Protein AF-A0A1G0A868-F1 (afdb_monomer)

Secondary structure (DSSP, 8-state):
-PPPHHHHHHHHHHTTTSTT-EEEEEBTEEEEEETTEEEEEEETTEEEEE--TTTGGG-S-----SSTT--SEEEPPHHHHS--S---S--S---

Mean predicted aligned error: 8.88 Å

Solvent-accessible surface area (backbone atoms only — not comparable to full-atom values): 5807 Å² total; per-residue (Å²): 124,68,52,51,69,66,53,55,53,50,51,49,61,54,40,62,88,45,70,65,58,46,79,43,80,55,100,72,34,34,37,29,29,35,76,89,37,84,49,30,36,37,52,73,70,38,52,28,33,61,50,49,88,89,50,42,82,77,36,82,46,71,57,44,51,87,45,98,85,49,65,51,17,23,46,59,51,66,72,72,58,56,69,72,96,74,76,89,85,79,72,91,83,70,136

Nearest PDB structures (foldseek):
  2od0-assembly1_B  TM=6.576E-01  e=8.596E-04  Vibrio parahaemolyticus RIMD 2210633
  5vaf-assembly1_A  TM=7.363E-01  e=1.834E+00  Streptococcus gordonii
  5vae-assembly1_A  TM=8.180E-01  e=2.837E+00  Streptococcus gordonii
  5dxo-assembly2_B  TM=5.537E-01  e=4.671E+00  Aspergillus fumigatus Af293
  4ipb-assembly2_B  TM=3.549E-01  e=2.666E+00  Bacteroides ovatus ATCC 8483

Foldseek 3Di:
DAADPVLVVLVCVLCVVQAQWDWDDDPRWIFIDGPNHGQWTAGPSWIKGADDPVCLVVAPFSPQDPDVPDGGIGTDDVCSSPDPPDDDDDDPDDD

Sequence (95 aa):
MGTSKETIEFLQDALELVPEVSFRPMMGEYCVYSAGQVFGLVCDDVLFLKTAPETLHLFRDQKTRAYPGSRNTCQANAEWLEAPRETGRGGPFHP

pLDDT: mean 77.14, std 14.43, range [34.41, 89.94]

Structure (mmCIF, N/CA/C/O backbone):
data_AF-A0A1G0A868-F1
#
_entry.id   AF-A0A1G0A868-F1
#
loop_
_atom_site.group_PDB
_atom_site.id
_atom_site.type_symbol
_atom_site.label_atom_id
_atom_site.label_alt_id
_atom_site.label_comp_id
_atom_site.label_asym_id
_atom_site.label_entity_id
_atom_site.label_seq_id
_atom_site.pdbx_PDB_ins_code
_atom_site.Cartn_x
_atom_site.Cartn_y
_atom_site.Cartn_z
_atom_site.occupancy
_atom_site.B_iso_or_equiv
_atom_site.auth_seq_id
_atom_site.auth_comp_id
_atom_site.auth_asym_id
_atom_site.auth_atom_id
_atom_site.pdbx_PDB_model_num
ATOM 1 N N . MET A 1 1 ? 13.611 4.883 7.029 1.00 52.75 1 MET A N 1
ATOM 2 C CA . MET A 1 1 ? 12.520 4.983 8.014 1.00 52.75 1 MET A CA 1
ATOM 3 C C . MET A 1 1 ? 11.545 3.860 7.705 1.00 52.75 1 MET A C 1
ATOM 5 O O . MET A 1 1 ? 11.468 3.468 6.553 1.00 52.75 1 MET A O 1
ATOM 9 N N . GLY A 1 2 ? 10.935 3.242 8.715 1.00 63.84 2 GLY A N 1
ATOM 10 C CA . GLY A 1 2 ? 9.959 2.170 8.494 1.00 63.84 2 GLY A CA 1
ATOM 11 C C . GLY A 1 2 ? 8.559 2.755 8.355 1.00 63.84 2 GLY A C 1
ATOM 12 O O . GLY A 1 2 ? 8.293 3.806 8.931 1.00 63.84 2 GLY A O 1
ATOM 13 N N . THR A 1 3 ? 7.682 2.057 7.638 1.00 76.31 3 THR A N 1
ATOM 14 C CA . THR A 1 3 ? 6.270 2.446 7.515 1.00 76.31 3 THR A CA 1
ATOM 15 C C . THR A 1 3 ? 5.622 2.528 8.899 1.00 76.31 3 THR A C 1
ATOM 17 O O . THR A 1 3 ? 5.722 1.586 9.699 1.00 76.31 3 THR A O 1
ATOM 20 N N . SER A 1 4 ? 4.955 3.642 9.181 1.00 83.31 4 SER A N 1
ATOM 21 C CA . SER A 1 4 ? 4.281 3.882 10.455 1.00 83.31 4 SER A CA 1
ATOM 22 C C . SER A 1 4 ? 2.996 3.063 10.567 1.00 83.31 4 SER A C 1
ATOM 24 O O . SER A 1 4 ? 2.324 2.780 9.578 1.00 83.31 4 SER A O 1
ATOM 26 N N . LYS A 1 5 ? 2.620 2.684 11.796 1.00 83.00 5 LYS A N 1
ATOM 27 C CA . LYS A 1 5 ? 1.355 1.966 12.035 1.00 83.00 5 LYS A CA 1
ATOM 28 C C . LYS A 1 5 ? 0.140 2.773 11.574 1.00 83.00 5 LYS A C 1
ATOM 30 O O . LYS A 1 5 ? -0.744 2.195 10.959 1.00 83.00 5 LYS A O 1
ATOM 35 N N . GLU A 1 6 ? 0.167 4.088 11.787 1.00 86.62 6 GLU A N 1
ATOM 36 C CA . GLU A 1 6 ? -0.886 5.014 11.356 1.00 86.62 6 GLU A CA 1
ATOM 37 C C . GLU A 1 6 ? -1.138 4.930 9.845 1.00 86.62 6 GLU A C 1
ATOM 39 O O . GLU A 1 6 ? -2.282 4.825 9.417 1.00 86.62 6 GLU A O 1
ATOM 44 N N . THR A 1 7 ? -0.078 4.848 9.035 1.00 87.88 7 THR A N 1
ATOM 45 C CA . THR A 1 7 ? -0.191 4.642 7.586 1.00 87.88 7 THR A CA 1
ATOM 46 C C . THR A 1 7 ? -0.879 3.324 7.253 1.00 87.88 7 THR A C 1
ATOM 48 O O . THR A 1 7 ? -1.704 3.266 6.351 1.00 87.88 7 THR A O 1
ATOM 51 N N . ILE A 1 8 ? -0.573 2.246 7.976 1.00 87.19 8 ILE A N 1
ATOM 52 C CA . ILE A 1 8 ? -1.211 0.943 7.747 1.00 87.19 8 ILE A CA 1
ATOM 53 C C . ILE A 1 8 ? -2.682 0.956 8.164 1.00 87.19 8 ILE A C 1
ATOM 55 O O . ILE A 1 8 ? -3.504 0.325 7.505 1.00 87.19 8 ILE A O 1
ATOM 59 N N . GLU A 1 9 ? -3.036 1.660 9.234 1.00 88.38 9 GLU A N 1
ATOM 60 C CA . GLU A 1 9 ? -4.432 1.862 9.641 1.00 88.38 9 GLU A CA 1
ATOM 61 C C . GLU A 1 9 ? -5.191 2.695 8.601 1.00 88.38 9 GLU A C 1
ATOM 63 O O . GLU A 1 9 ? -6.261 2.284 8.161 1.00 88.38 9 GLU A O 1
ATOM 68 N N . PHE A 1 10 ? -4.589 3.782 8.112 1.00 88.94 10 PHE A N 1
ATOM 69 C CA . PHE A 1 10 ? -5.136 4.598 7.027 1.00 88.94 10 PHE A CA 1
ATOM 70 C C . PHE A 1 10 ? -5.340 3.797 5.734 1.00 88.94 10 PHE A C 1
ATOM 72 O O . PHE A 1 10 ? -6.397 3.864 5.117 1.00 88.94 10 PHE A O 1
ATOM 79 N N . LEU A 1 11 ? -4.349 3.000 5.326 1.00 88.25 11 LEU A N 1
ATOM 80 C CA . LEU A 1 11 ? -4.454 2.170 4.126 1.00 88.25 11 LEU A CA 1
ATOM 81 C C . LEU A 1 11 ? -5.488 1.052 4.287 1.00 88.25 11 LEU A C 1
ATOM 83 O O . LEU A 1 11 ? -6.124 0.688 3.303 1.00 88.25 11 LEU A O 1
ATOM 87 N N . GLN A 1 12 ? -5.664 0.501 5.491 1.00 86.81 12 GLN A N 1
ATOM 88 C CA . GLN A 1 12 ? -6.724 -0.474 5.766 1.00 86.81 12 GLN A CA 1
ATOM 89 C C . GLN A 1 12 ? -8.113 0.137 5.598 1.00 86.81 12 GLN A C 1
ATOM 91 O O . GLN A 1 12 ? -8.963 -0.500 4.984 1.00 86.81 12 GLN A O 1
ATOM 96 N N . ASP A 1 13 ? -8.314 1.356 6.098 1.00 87.44 13 ASP A N 1
ATOM 97 C CA . ASP A 1 13 ? -9.563 2.106 5.939 1.00 87.44 13 ASP A CA 1
ATOM 98 C C . ASP A 1 13 ? -9.820 2.440 4.460 1.00 87.44 13 ASP A C 1
ATOM 100 O O . ASP A 1 13 ? -10.851 2.072 3.899 1.00 87.44 13 ASP A O 1
ATOM 104 N N . ALA A 1 14 ? -8.818 2.997 3.770 1.00 86.62 14 ALA A N 1
ATOM 105 C CA . ALA A 1 14 ? -8.911 3.334 2.347 1.00 86.62 14 ALA A CA 1
ATOM 106 C C . ALA A 1 14 ? -9.191 2.115 1.445 1.00 86.62 14 ALA A C 1
ATOM 108 O O . ALA A 1 14 ? -9.780 2.246 0.371 1.00 86.62 14 ALA A O 1
ATOM 109 N N . LEU A 1 15 ? -8.761 0.922 1.863 1.00 85.19 15 LEU A N 1
ATOM 110 C CA . LEU A 1 15 ? -8.950 -0.333 1.136 1.00 85.19 15 LEU A CA 1
ATOM 111 C C . LEU A 1 15 ? -10.089 -1.192 1.712 1.00 85.19 15 LEU A C 1
ATOM 113 O O . LEU A 1 15 ? -10.203 -2.346 1.299 1.00 85.19 15 LEU A O 1
ATOM 117 N N . GLU A 1 16 ? -10.960 -0.678 2.594 1.00 84.38 16 GLU A N 1
ATOM 118 C CA . GLU A 1 16 ? -12.036 -1.489 3.204 1.00 84.38 16 GLU A CA 1
ATOM 119 C C . GLU A 1 16 ? -12.982 -2.100 2.155 1.00 84.38 16 GLU A C 1
ATOM 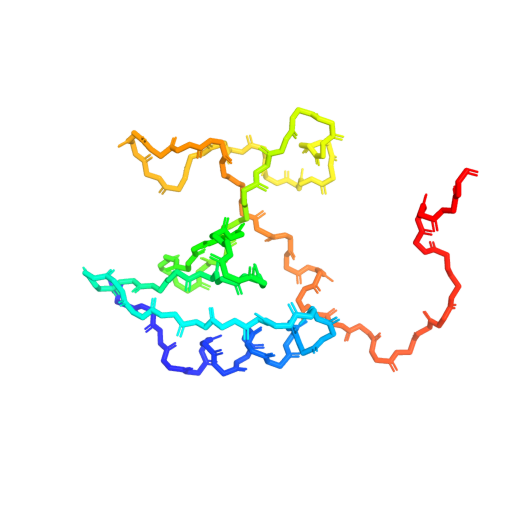121 O O . GLU A 1 16 ? -13.522 -3.190 2.340 1.00 84.38 16 GLU A O 1
ATOM 126 N N . LEU A 1 17 ? -13.157 -1.405 1.025 1.00 83.56 17 LEU A N 1
ATOM 127 C CA . LEU A 1 17 ? -14.012 -1.833 -0.084 1.00 83.56 17 LEU A CA 1
ATOM 128 C C . LEU A 1 17 ? -13.381 -2.951 -0.927 1.00 83.56 17 LEU A C 1
ATOM 130 O O . LEU A 1 17 ? -14.060 -3.547 -1.768 1.00 83.56 17 LEU A O 1
ATOM 134 N N . VAL A 1 18 ? -12.088 -3.232 -0.740 1.00 84.06 18 VAL A N 1
ATOM 135 C CA . VAL A 1 18 ? -11.389 -4.301 -1.452 1.00 84.06 18 VAL A CA 1
ATOM 136 C C . VAL A 1 18 ? -11.670 -5.632 -0.753 1.00 84.06 18 VAL A C 1
ATOM 138 O O . VAL A 1 18 ? -11.354 -5.794 0.428 1.00 84.06 18 VAL A O 1
ATOM 141 N N . PRO A 1 19 ? -12.222 -6.630 -1.466 1.00 82.25 19 PRO A N 1
ATOM 142 C CA . PRO A 1 19 ? -12.537 -7.912 -0.862 1.00 82.25 19 PRO A CA 1
ATOM 143 C C . PRO A 1 19 ? -11.270 -8.607 -0.355 1.00 82.25 19 PRO A C 1
ATOM 145 O O . PRO A 1 19 ? -10.251 -8.697 -1.050 1.00 82.25 19 PRO A O 1
ATOM 148 N N . GLU A 1 20 ? -11.364 -9.123 0.872 1.00 87.25 20 GLU A N 1
ATOM 149 C CA . GLU A 1 20 ? -10.333 -9.946 1.509 1.00 87.25 20 GLU A CA 1
ATOM 150 C C . GLU A 1 20 ? -8.951 -9.269 1.566 1.00 87.25 20 GLU A C 1
ATOM 152 O O . GLU A 1 20 ? -7.921 -9.937 1.420 1.00 87.25 20 GLU A O 1
ATOM 157 N N . VAL A 1 21 ? -8.914 -7.943 1.762 1.00 89.62 21 VAL A N 1
ATOM 158 C CA . VAL A 1 21 ? -7.656 -7.206 1.914 1.00 89.62 21 VAL A CA 1
ATOM 159 C C . VAL A 1 21 ? -6.966 -7.548 3.241 1.00 89.62 21 VAL A C 1
ATOM 161 O O . VAL A 1 21 ? -7.597 -7.707 4.286 1.00 89.62 21 VAL A O 1
ATOM 164 N N . SER A 1 22 ? -5.646 -7.712 3.223 1.00 88.94 22 SER A N 1
ATOM 165 C CA . SER A 1 22 ? -4.850 -7.987 4.422 1.00 88.94 22 SER A CA 1
ATOM 166 C C . SER A 1 22 ? -3.427 -7.466 4.289 1.00 88.94 22 SER A C 1
ATOM 168 O O . SER A 1 22 ? -2.756 -7.708 3.287 1.00 88.94 22 SER A O 1
ATOM 170 N N . PHE A 1 23 ? -2.928 -6.823 5.340 1.00 89.69 23 PHE A N 1
ATOM 171 C CA . PHE A 1 23 ? -1.574 -6.279 5.399 1.00 89.69 23 PHE A CA 1
ATOM 172 C C . PHE A 1 23 ? -0.699 -7.206 6.236 1.00 89.69 23 PHE A C 1
ATOM 174 O O . PHE A 1 23 ? -1.004 -7.500 7.393 1.00 89.69 23 PHE A O 1
ATOM 181 N N . ARG A 1 24 ? 0.390 -7.707 5.652 1.00 88.25 24 ARG A N 1
ATOM 182 C CA . ARG A 1 24 ? 1.325 -8.613 6.331 1.00 88.25 24 ARG A CA 1
ATOM 183 C C . ARG A 1 24 ? 2.714 -7.985 6.372 1.00 88.25 24 ARG A C 1
ATOM 185 O O . ARG A 1 24 ? 3.239 -7.670 5.307 1.00 88.25 24 ARG A O 1
ATOM 192 N N . PRO A 1 25 ? 3.334 -7.836 7.552 1.00 85.75 25 PRO A N 1
ATOM 193 C CA . PRO A 1 25 ? 4.697 -7.334 7.643 1.00 85.75 25 PRO A CA 1
ATOM 194 C C . PRO A 1 25 ? 5.686 -8.348 7.052 1.00 85.75 25 PRO A C 1
ATOM 196 O O . PRO A 1 25 ? 5.590 -9.549 7.316 1.00 85.75 25 PRO A O 1
ATOM 199 N N . MET A 1 26 ? 6.648 -7.871 6.269 1.00 82.50 26 MET A N 1
ATOM 200 C CA . MET A 1 26 ? 7.697 -8.672 5.647 1.00 82.50 26 MET A CA 1
ATOM 201 C C . MET A 1 26 ? 9.008 -7.875 5.639 1.00 82.50 26 MET A C 1
ATOM 203 O O . MET A 1 26 ? 9.143 -6.902 4.911 1.00 82.50 26 MET A O 1
ATOM 207 N N . MET A 1 27 ? 9.981 -8.298 6.459 1.00 69.19 27 MET A N 1
ATOM 208 C CA . MET A 1 27 ? 11.361 -7.767 6.478 1.00 69.19 27 MET A CA 1
ATOM 209 C C . MET A 1 27 ? 11.523 -6.241 6.692 1.00 69.19 27 MET A C 1
ATOM 211 O O . MET A 1 27 ? 12.560 -5.700 6.338 1.00 69.19 27 MET A O 1
ATOM 215 N N . GLY A 1 28 ? 10.563 -5.564 7.333 1.00 72.56 28 GLY A N 1
ATOM 216 C CA . GLY A 1 28 ? 10.633 -4.116 7.627 1.00 72.56 28 GLY A CA 1
ATOM 217 C C . GLY A 1 28 ? 9.548 -3.287 6.934 1.00 72.56 28 GLY A C 1
ATOM 218 O O . GLY A 1 28 ? 9.200 -2.205 7.407 1.00 72.56 28 GLY A O 1
ATOM 219 N N . GLU A 1 29 ? 8.930 -3.859 5.902 1.00 85.56 29 GLU A N 1
ATOM 220 C CA . GLU A 1 29 ? 7.846 -3.269 5.121 1.00 85.56 29 GLU A CA 1
ATOM 221 C C . GLU A 1 29 ? 6.560 -4.106 5.229 1.00 85.56 29 GLU A C 1
ATOM 223 O O . 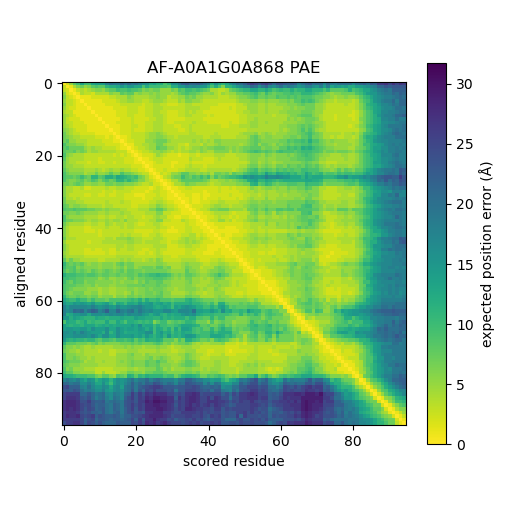GLU A 1 29 ? 6.518 -5.115 5.940 1.00 85.56 29 GLU A O 1
ATOM 228 N N . TYR A 1 30 ? 5.490 -3.696 4.540 1.00 88.69 30 TYR A N 1
ATOM 229 C CA . TYR A 1 30 ? 4.210 -4.411 4.536 1.00 88.69 30 TYR A CA 1
ATOM 230 C C . TYR A 1 30 ? 3.841 -4.878 3.130 1.00 88.69 30 TYR A C 1
ATOM 232 O O . TYR A 1 30 ? 3.967 -4.143 2.162 1.00 88.69 30 TYR A O 1
ATOM 240 N N . CYS A 1 31 ? 3.327 -6.093 3.010 1.00 89.00 31 CYS A N 1
ATOM 241 C CA . CYS A 1 31 ? 2.741 -6.622 1.785 1.00 89.00 31 CYS A CA 1
ATOM 242 C C . CYS A 1 31 ? 1.216 -6.569 1.885 1.00 89.00 31 CYS A C 1
ATOM 244 O O . CYS A 1 31 ? 0.648 -6.962 2.907 1.00 89.00 31 CYS A O 1
ATOM 246 N N . VAL A 1 32 ? 0.565 -6.127 0.813 1.00 89.88 32 VAL A N 1
ATOM 247 C CA . VAL A 1 32 ? -0.893 -6.053 0.693 1.00 89.88 32 VAL A CA 1
ATOM 248 C C . VAL A 1 32 ? -1.383 -7.261 -0.090 1.00 89.88 32 VAL A C 1
ATOM 250 O O . VAL A 1 32 ? -1.020 -7.469 -1.253 1.00 89.88 32 VAL A O 1
ATOM 253 N N . TYR A 1 33 ? -2.209 -8.064 0.563 1.00 89.94 33 TYR A N 1
ATOM 254 C CA . TYR A 1 33 ? -2.859 -9.234 -0.001 1.00 89.94 33 TYR A CA 1
ATOM 255 C C . TYR A 1 33 ? -4.327 -8.922 -0.267 1.00 89.94 33 TYR A C 1
ATOM 257 O O . TYR A 1 33 ? -4.937 -8.210 0.518 1.00 89.94 33 TYR A O 1
ATOM 265 N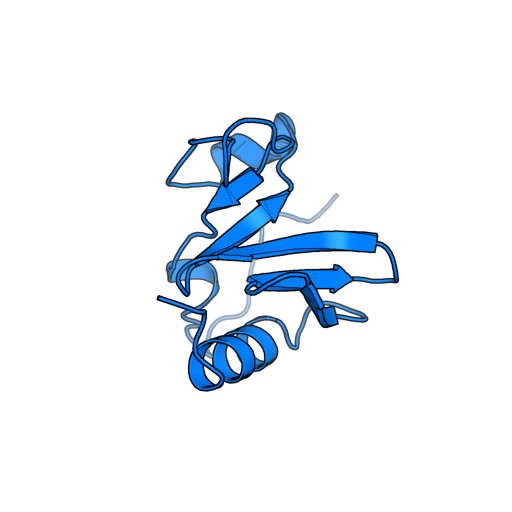 N . SER A 1 34 ? -4.885 -9.480 -1.335 1.00 89.19 34 SER A N 1
ATOM 266 C CA . SER A 1 34 ? -6.327 -9.556 -1.584 1.00 89.19 34 SER A CA 1
ATOM 267 C C . SER A 1 34 ? -6.647 -10.963 -2.084 1.00 89.19 34 SER A C 1
ATOM 269 O O . SER A 1 34 ? -5.915 -11.494 -2.924 1.00 89.19 34 SER A O 1
ATOM 271 N N . ALA A 1 35 ? -7.666 -11.605 -1.505 1.00 87.19 35 ALA A N 1
ATOM 272 C CA . ALA A 1 35 ? -8.079 -12.980 -1.828 1.00 87.19 35 ALA A CA 1
ATOM 273 C C . ALA A 1 35 ? -6.910 -13.998 -1.840 1.00 87.19 35 ALA A C 1
ATOM 275 O O . ALA A 1 35 ? -6.809 -14.878 -2.694 1.00 87.19 35 ALA A O 1
ATOM 276 N N . GLY A 1 36 ? -5.954 -13.840 -0.915 1.00 85.25 36 GLY A N 1
ATOM 277 C CA . GLY A 1 36 ? -4.769 -14.703 -0.811 1.00 85.25 36 GLY A CA 1
ATOM 278 C C . GLY A 1 36 ? -3.655 -14.434 -1.834 1.00 85.25 36 GLY A C 1
ATOM 279 O O . GLY A 1 36 ? -2.632 -15.119 -1.805 1.00 85.25 36 GLY A O 1
ATOM 280 N N . GLN A 1 37 ? -3.791 -13.431 -2.707 1.00 86.19 37 GLN A N 1
ATOM 281 C CA . GLN A 1 37 ? -2.762 -13.028 -3.670 1.00 86.19 37 GLN A CA 1
ATOM 282 C C . GLN A 1 37 ? -2.133 -11.684 -3.301 1.00 86.19 37 GLN A C 1
ATOM 284 O O . GLN A 1 37 ? -2.809 -10.774 -2.834 1.00 86.19 37 GLN A O 1
ATOM 289 N N . VAL A 1 38 ? -0.828 -11.532 -3.553 1.00 86.12 38 VAL A N 1
ATOM 290 C CA . VAL A 1 38 ? -0.142 -10.242 -3.381 1.00 86.12 38 VAL A CA 1
ATOM 291 C C . VAL A 1 38 ? -0.620 -9.272 -4.458 1.00 86.12 38 VAL A C 1
ATOM 293 O O . VAL A 1 38 ? -0.356 -9.475 -5.650 1.00 86.12 38 VAL A O 1
ATOM 296 N N . PHE A 1 39 ? -1.295 -8.215 -4.020 1.00 85.69 39 PHE A N 1
ATOM 297 C CA . PHE A 1 39 ? -1.797 -7.136 -4.867 1.00 85.69 39 PHE A CA 1
ATOM 298 C C . PHE A 1 39 ? -0.896 -5.893 -4.807 1.00 85.69 39 PHE A C 1
ATOM 300 O O . PHE A 1 39 ? -0.774 -5.168 -5.795 1.00 85.69 39 PHE A O 1
ATOM 307 N N . GLY A 1 40 ? -0.186 -5.687 -3.696 1.00 89.38 40 GLY A N 1
ATOM 308 C CA . GLY A 1 40 ? 0.721 -4.555 -3.530 1.00 89.38 40 GLY A CA 1
ATOM 309 C C . GLY A 1 40 ? 1.690 -4.709 -2.362 1.00 89.38 40 GLY A C 1
ATOM 310 O O . GLY A 1 40 ? 1.745 -5.749 -1.705 1.00 89.38 40 GLY A O 1
ATOM 311 N N . LEU A 1 41 ? 2.458 -3.659 -2.108 1.00 89.12 41 LEU A N 1
ATOM 312 C CA . LEU A 1 41 ? 3.345 -3.516 -0.959 1.00 89.12 41 LEU A CA 1
ATOM 313 C C . LEU A 1 41 ? 3.361 -2.061 -0.484 1.00 89.12 41 LEU A C 1
ATOM 315 O O . LEU A 1 41 ? 3.048 -1.161 -1.251 1.00 89.12 41 LEU A O 1
ATOM 319 N N . VAL A 1 42 ? 3.745 -1.831 0.762 1.00 89.00 42 VAL A N 1
ATOM 320 C CA . VAL A 1 42 ? 3.894 -0.511 1.369 1.00 89.00 42 VAL A CA 1
ATOM 321 C C . VAL A 1 42 ? 5.348 -0.346 1.774 1.00 89.00 42 VAL A C 1
ATOM 323 O O . VAL A 1 42 ? 5.864 -1.146 2.557 1.00 89.00 42 VAL A O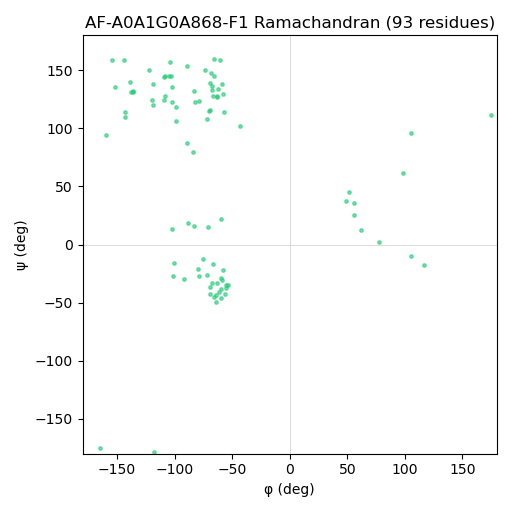 1
ATOM 326 N N . CYS A 1 43 ? 6.002 0.668 1.222 1.00 86.06 43 CYS A N 1
ATOM 327 C CA . CYS A 1 43 ? 7.398 0.988 1.488 1.00 86.06 43 CYS A CA 1
ATOM 328 C C . CYS A 1 43 ? 7.531 2.497 1.683 1.00 86.06 43 CYS A C 1
ATOM 330 O O . CYS A 1 43 ? 6.988 3.250 0.881 1.00 86.06 43 CYS A O 1
ATOM 332 N N . ASP A 1 44 ? 8.230 2.918 2.740 1.00 85.81 44 ASP A N 1
ATOM 333 C CA . ASP A 1 44 ? 8.413 4.335 3.098 1.00 85.81 44 ASP A CA 1
ATOM 334 C C . ASP A 1 44 ? 7.077 5.108 3.165 1.00 85.81 44 ASP A C 1
ATOM 336 O O . ASP A 1 44 ? 6.925 6.174 2.582 1.00 85.81 44 ASP A O 1
ATOM 340 N N . ASP A 1 45 ? 6.064 4.508 3.804 1.00 87.06 45 ASP A N 1
ATOM 341 C CA . ASP A 1 45 ? 4.700 5.054 3.907 1.00 87.06 45 ASP A CA 1
ATOM 342 C C . ASP A 1 45 ? 3.960 5.238 2.562 1.00 87.06 45 ASP A C 1
ATOM 344 O O . ASP A 1 45 ? 2.876 5.818 2.502 1.00 87.06 45 ASP A O 1
ATOM 348 N N 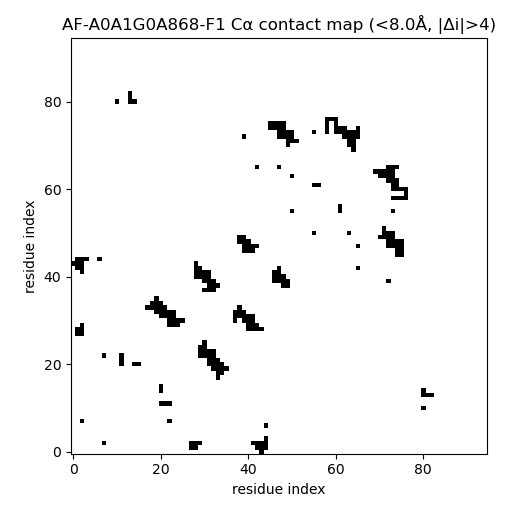. VAL A 1 46 ? 4.492 4.673 1.475 1.00 85.12 46 VAL A N 1
ATOM 349 C CA . VAL A 1 46 ? 3.900 4.714 0.135 1.00 85.12 46 VAL A CA 1
ATOM 350 C C . VAL A 1 46 ? 3.355 3.345 -0.261 1.00 85.12 46 VAL A C 1
ATOM 352 O O . VAL A 1 46 ? 4.070 2.343 -0.240 1.00 85.12 46 VAL A O 1
ATOM 355 N N . LEU A 1 47 ? 2.089 3.301 -0.690 1.00 88.38 47 LEU A N 1
ATOM 356 C CA . LEU A 1 47 ? 1.477 2.112 -1.282 1.00 88.38 47 LEU A CA 1
ATOM 357 C C . LEU A 1 47 ? 1.914 1.952 -2.746 1.00 88.38 47 LEU A C 1
ATOM 359 O O . LEU A 1 47 ? 1.666 2.815 -3.585 1.00 88.38 47 LEU A O 1
ATOM 363 N N . PHE A 1 48 ? 2.491 0.803 -3.069 1.00 88.56 48 PHE A N 1
ATOM 364 C CA . PHE A 1 48 ? 2.804 0.360 -4.421 1.00 88.56 48 PHE A CA 1
ATOM 365 C C . PHE A 1 48 ? 1.884 -0.787 -4.816 1.00 88.56 48 PHE A C 1
ATOM 367 O O . PHE A 1 48 ? 1.844 -1.827 -4.159 1.00 88.56 48 PHE A O 1
ATOM 374 N N . LEU A 1 49 ? 1.182 -0.630 -5.931 1.00 88.00 49 LEU A N 1
ATOM 375 C CA . LEU A 1 49 ? 0.297 -1.650 -6.477 1.00 88.00 49 LEU A CA 1
ATOM 376 C C . LEU A 1 49 ? 0.954 -2.344 -7.656 1.00 88.00 49 LEU A C 1
ATOM 378 O O . LEU A 1 49 ? 1.682 -1.733 -8.440 1.00 88.00 49 LEU A O 1
ATOM 382 N N . LYS A 1 50 ? 0.685 -3.637 -7.796 1.00 86.25 50 LYS A N 1
ATOM 383 C CA . LYS A 1 50 ? 1.111 -4.401 -8.963 1.00 86.25 50 LYS A CA 1
ATOM 384 C C . LYS A 1 50 ? 0.373 -3.890 -10.197 1.00 86.25 50 LYS A C 1
ATOM 386 O O . LYS A 1 50 ? -0.853 -3.831 -10.208 1.00 86.25 50 LYS A O 1
ATOM 391 N N . THR A 1 51 ? 1.117 -3.565 -11.249 1.00 84.12 51 THR A N 1
ATOM 392 C CA . THR A 1 51 ? 0.552 -3.022 -12.487 1.00 84.12 51 THR A CA 1
ATOM 393 C C . THR A 1 51 ? 0.604 -4.020 -13.632 1.00 84.12 51 THR A C 1
ATOM 395 O O . THR A 1 51 ? 1.535 -4.820 -13.763 1.00 84.12 51 THR A O 1
ATOM 398 N N . ALA A 1 52 ? -0.427 -3.965 -14.473 1.00 82.31 52 ALA A N 1
ATOM 399 C CA . ALA A 1 52 ? -0.459 -4.594 -15.785 1.00 82.31 52 ALA A CA 1
ATOM 400 C C . ALA A 1 52 ? -0.255 -3.519 -16.871 1.00 82.31 52 ALA A C 1
ATOM 402 O O . ALA A 1 52 ? -0.556 -2.349 -16.619 1.00 82.31 52 ALA A O 1
ATOM 403 N N . PRO A 1 53 ? 0.214 -3.883 -18.081 1.00 80.50 53 PRO A N 1
ATOM 404 C CA . PRO A 1 53 ? 0.376 -2.938 -19.192 1.00 80.50 53 PRO A CA 1
ATOM 405 C C . PRO A 1 53 ? -0.914 -2.167 -19.493 1.00 80.50 53 PRO A C 1
ATOM 407 O O . PRO A 1 53 ? -0.885 -0.980 -19.798 1.00 80.50 53 PRO A O 1
ATOM 410 N N . GLU A 1 54 ? -2.048 -2.846 -19.332 1.00 81.88 54 GLU A N 1
ATOM 411 C CA . GLU A 1 54 ? -3.389 -2.315 -19.556 1.00 81.88 54 GLU A CA 1
ATOM 412 C C . GLU A 1 54 ? -3.815 -1.309 -18.485 1.00 81.88 54 GLU A C 1
ATOM 414 O O . GLU A 1 54 ? -4.610 -0.434 -18.776 1.00 81.88 54 GLU A O 1
ATOM 419 N N . THR A 1 55 ? -3.278 -1.387 -17.266 1.00 81.19 55 THR A N 1
ATOM 420 C CA . THR A 1 55 ? -3.657 -0.519 -16.134 1.00 81.19 55 THR A CA 1
ATOM 421 C C . THR A 1 55 ? -2.650 0.609 -15.909 1.00 81.19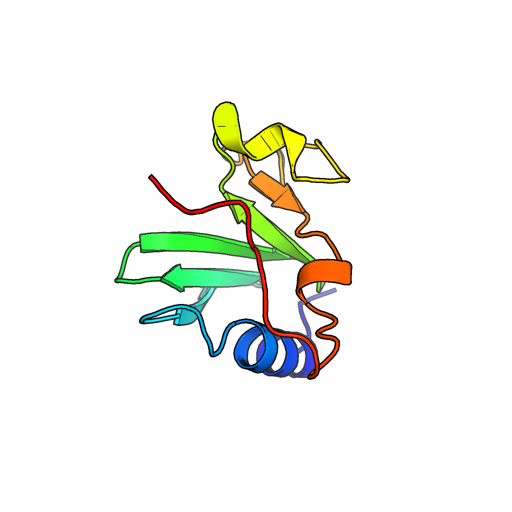 55 THR A C 1
ATOM 423 O O . THR A 1 55 ? -2.956 1.575 -15.220 1.00 81.19 55 THR A O 1
ATOM 426 N N . LEU A 1 56 ? -1.448 0.515 -16.491 1.00 82.44 56 LEU A N 1
ATOM 427 C CA . LEU A 1 56 ? -0.345 1.452 -16.253 1.00 82.44 56 LEU A CA 1
ATOM 428 C C . LEU A 1 56 ? -0.732 2.914 -16.529 1.00 82.44 56 LEU A C 1
ATOM 430 O O . LEU A 1 56 ? -0.292 3.806 -15.815 1.00 82.44 56 LEU A O 1
ATOM 434 N N . HIS A 1 57 ? -1.586 3.150 -17.526 1.00 83.50 57 HIS A N 1
ATOM 435 C CA . HIS A 1 57 ? -2.042 4.489 -17.901 1.00 83.50 57 HIS A CA 1
ATOM 436 C C . HIS A 1 57 ? -2.908 5.179 -16.832 1.00 83.50 57 HIS A C 1
ATOM 438 O O . HIS A 1 57 ? -3.080 6.393 -16.894 1.00 83.50 57 HIS A O 1
ATOM 444 N N . LEU A 1 58 ? -3.453 4.429 -15.866 1.00 83.06 58 LEU A N 1
ATOM 445 C CA . LEU A 1 58 ? -4.221 4.979 -14.745 1.00 83.06 58 LEU A CA 1
ATOM 446 C C . LEU A 1 58 ? -3.310 5.549 -13.647 1.00 83.06 58 LEU A C 1
ATOM 448 O O . LEU A 1 58 ? -3.741 6.376 -12.845 1.00 83.06 58 LEU A O 1
ATOM 452 N N . PHE A 1 59 ? -2.049 5.117 -13.597 1.00 84.75 59 PHE A N 1
ATOM 453 C CA . PHE A 1 59 ? -1.093 5.572 -12.597 1.00 84.75 59 PHE A CA 1
ATOM 454 C C . PHE A 1 59 ? -0.476 6.900 -13.024 1.00 84.75 59 PHE A C 1
ATOM 456 O O . PHE A 1 59 ? 0.003 7.058 -14.150 1.00 84.75 59 PHE A O 1
ATOM 463 N N . ARG A 1 60 ? -0.453 7.857 -12.097 1.00 82.25 60 ARG A N 1
ATOM 464 C CA . ARG A 1 60 ? 0.183 9.156 -12.304 1.00 82.25 60 ARG A CA 1
ATOM 465 C C . ARG A 1 60 ? 1.696 9.015 -12.367 1.00 82.25 60 ARG A C 1
ATOM 467 O O . ARG A 1 60 ? 2.337 9.626 -13.220 1.00 82.25 60 ARG A O 1
ATOM 474 N N . ASP A 1 61 ? 2.253 8.197 -11.480 1.00 78.56 61 ASP A N 1
ATOM 475 C CA . ASP A 1 61 ? 3.659 7.826 -11.515 1.00 78.56 61 ASP A CA 1
ATOM 476 C C . ASP A 1 61 ? 3.807 6.452 -12.182 1.00 78.56 61 ASP A C 1
ATOM 478 O O . ASP A 1 61 ? 3.469 5.408 -11.625 1.00 78.56 61 ASP A O 1
ATOM 482 N N . GLN A 1 62 ? 4.301 6.458 -13.420 1.00 72.50 62 GLN A N 1
ATOM 483 C CA . GLN A 1 62 ? 4.539 5.240 -14.199 1.00 72.50 62 GLN A CA 1
ATOM 484 C C . GLN A 1 62 ? 5.890 4.588 -13.860 1.00 72.50 62 GLN A C 1
ATOM 486 O O . GLN A 1 62 ? 6.372 3.749 -14.628 1.00 72.50 62 GLN A O 1
ATOM 491 N N . LYS A 1 63 ? 6.553 4.941 -12.745 1.00 68.69 63 LYS A N 1
ATOM 492 C CA . LYS A 1 63 ? 7.757 4.208 -12.337 1.00 68.69 63 LYS A CA 1
ATOM 493 C C . LYS A 1 63 ? 7.333 2.821 -11.896 1.00 68.69 63 LYS A C 1
ATOM 495 O O . LYS A 1 63 ? 6.626 2.644 -10.915 1.00 68.69 63 LYS A O 1
ATOM 500 N N . THR A 1 64 ? 7.792 1.821 -12.636 1.00 64.50 64 THR A N 1
ATOM 501 C CA . THR A 1 64 ? 7.333 0.436 -12.498 1.00 64.50 64 THR A CA 1
ATOM 502 C C . THR A 1 64 ? 8.116 -0.382 -11.469 1.00 64.50 64 THR A C 1
ATOM 504 O O . THR A 1 64 ? 8.124 -1.613 -11.565 1.00 64.50 64 THR A O 1
ATOM 507 N N . ARG A 1 65 ? 8.848 0.246 -10.540 1.00 65.94 65 ARG A N 1
ATOM 508 C CA . ARG A 1 65 ? 9.690 -0.479 -9.576 1.00 65.94 65 ARG A CA 1
ATOM 509 C C . ARG A 1 65 ? 9.690 0.191 -8.206 1.00 65.94 65 ARG A C 1
ATOM 511 O O . ARG A 1 65 ? 10.293 1.247 -8.053 1.00 65.94 65 ARG A O 1
ATOM 518 N N . ALA A 1 66 ? 9.130 -0.496 -7.210 1.00 66.75 66 ALA A N 1
ATOM 519 C CA . ALA A 1 66 ? 9.303 -0.138 -5.799 1.00 66.75 66 ALA A CA 1
ATOM 520 C C . ALA A 1 66 ? 10.774 -0.252 -5.329 1.00 66.75 66 ALA A C 1
ATOM 522 O O . ALA A 1 66 ? 11.232 0.531 -4.509 1.00 66.75 66 ALA A O 1
ATOM 523 N N . TYR A 1 67 ? 11.534 -1.209 -5.878 1.00 67.06 67 TYR A N 1
ATOM 524 C CA . TYR A 1 67 ? 12.971 -1.397 -5.630 1.00 67.06 67 TYR A CA 1
ATOM 525 C C . TYR A 1 67 ? 13.640 -2.118 -6.821 1.00 67.06 67 TYR A C 1
ATOM 527 O O . TYR A 1 67 ? 12.946 -2.780 -7.609 1.00 67.06 67 TYR A O 1
ATOM 535 N N . PRO A 1 68 ? 14.972 -2.009 -7.009 1.00 62.53 68 PRO A N 1
ATOM 536 C CA . PRO A 1 68 ? 15.693 -2.731 -8.060 1.00 62.53 68 PRO A CA 1
ATOM 537 C C . PRO A 1 68 ? 15.480 -4.251 -7.948 1.00 62.53 68 PRO A C 1
ATOM 539 O O . PRO A 1 68 ? 15.894 -4.879 -6.982 1.00 62.53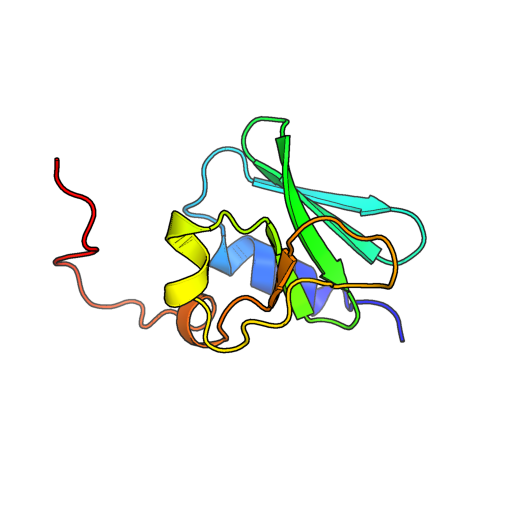 68 PRO A O 1
ATOM 542 N N . GLY A 1 69 ? 14.811 -4.836 -8.948 1.00 66.62 69 GLY A N 1
ATOM 543 C CA . GLY A 1 69 ? 14.438 -6.259 -8.982 1.00 66.62 69 GLY A CA 1
ATOM 544 C C . GLY A 1 69 ? 12.957 -6.550 -8.709 1.00 66.62 69 GLY A C 1
ATOM 545 O O . GLY A 1 69 ? 12.515 -7.671 -8.953 1.00 66.62 69 GLY A O 1
ATOM 546 N N . SER A 1 70 ? 12.170 -5.558 -8.278 1.00 67.25 70 SER A N 1
ATOM 547 C CA . SER A 1 70 ? 10.723 -5.728 -8.119 1.00 67.25 70 SER A CA 1
ATOM 548 C C . SER A 1 70 ? 10.015 -5.890 -9.471 1.00 67.25 70 SER A C 1
ATOM 550 O O . SER A 1 70 ? 10.439 -5.332 -10.494 1.00 67.25 70 SER A O 1
ATOM 552 N N . ARG A 1 71 ? 8.927 -6.671 -9.465 1.00 67.25 71 ARG A N 1
ATOM 553 C CA . ARG A 1 71 ? 7.984 -6.798 -10.589 1.00 67.25 71 ARG A CA 1
ATOM 554 C C . ARG A 1 71 ? 7.261 -5.468 -10.803 1.00 67.25 71 ARG A C 1
ATOM 556 O O . ARG A 1 71 ? 7.213 -4.649 -9.890 1.00 67.25 71 ARG A O 1
ATOM 563 N N . ASN A 1 72 ? 6.702 -5.277 -11.999 1.00 78.12 72 ASN A N 1
ATOM 564 C CA . ASN A 1 72 ? 5.956 -4.082 -12.402 1.00 78.12 72 ASN A CA 1
ATOM 565 C C . ASN A 1 72 ? 4.996 -3.617 -11.295 1.00 78.12 72 ASN A C 1
ATOM 567 O O . ASN A 1 72 ? 3.950 -4.225 -11.067 1.00 78.12 72 ASN A O 1
ATOM 571 N N . THR A 1 73 ? 5.411 -2.580 -10.574 1.00 82.38 73 THR A N 1
ATOM 572 C CA . THR A 1 73 ? 4.708 -2.004 -9.427 1.00 82.38 73 THR A CA 1
ATOM 573 C C . THR A 1 73 ? 4.778 -0.495 -9.537 1.00 82.38 73 THR A C 1
ATOM 575 O O . THR A 1 73 ? 5.859 0.035 -9.769 1.00 82.38 73 THR A O 1
ATOM 578 N N . CYS A 1 74 ? 3.652 0.190 -9.390 1.00 85.81 74 CYS A N 1
ATOM 579 C CA . CYS A 1 74 ? 3.583 1.648 -9.448 1.00 85.81 74 CYS A CA 1
ATOM 580 C C . CYS A 1 74 ? 2.999 2.192 -8.152 1.00 85.81 74 CYS A C 1
ATOM 582 O O . CYS A 1 74 ? 2.197 1.524 -7.496 1.00 85.81 74 CYS A O 1
ATOM 584 N N . GLN A 1 75 ? 3.421 3.399 -7.786 1.00 87.62 75 GLN A N 1
ATOM 585 C CA . GLN A 1 75 ? 2.884 4.104 -6.630 1.00 87.62 75 GLN A CA 1
ATOM 586 C C . GLN A 1 75 ? 1.396 4.388 -6.853 1.00 87.62 75 GLN A C 1
ATOM 588 O O . GLN A 1 75 ? 1.028 4.960 -7.877 1.00 87.62 75 GLN A O 1
ATOM 593 N N . ALA A 1 76 ? 0.550 3.994 -5.902 1.00 86.69 76 ALA A N 1
ATOM 594 C CA . ALA A 1 76 ? -0.864 4.339 -5.919 1.00 86.69 76 ALA A CA 1
ATOM 595 C C . ALA A 1 76 ? -1.028 5.864 -5.917 1.00 86.69 76 ALA A C 1
ATOM 597 O O . ALA A 1 76 ? -0.323 6.575 -5.196 1.00 86.69 76 ALA A O 1
ATOM 598 N N . ASN A 1 77 ? -1.961 6.372 -6.721 1.00 84.81 77 ASN A N 1
ATOM 599 C CA . ASN A 1 77 ? -2.239 7.802 -6.738 1.00 84.81 77 ASN A CA 1
ATOM 600 C C . ASN A 1 77 ? -2.862 8.197 -5.390 1.00 84.81 77 ASN A C 1
ATOM 602 O O . ASN A 1 77 ? -3.796 7.537 -4.937 1.00 84.81 77 ASN A O 1
ATOM 606 N N . ALA A 1 78 ? -2.375 9.274 -4.767 1.00 82.12 78 ALA A N 1
ATOM 607 C CA . ALA A 1 78 ? -2.899 9.748 -3.479 1.00 82.12 78 ALA A CA 1
ATOM 608 C C . ALA A 1 78 ? -4.418 9.997 -3.529 1.00 82.12 78 ALA A C 1
ATOM 610 O O . ALA A 1 78 ? -5.137 9.600 -2.622 1.00 82.12 78 ALA A O 1
ATOM 611 N N . GLU A 1 79 ? -4.915 10.504 -4.661 1.00 81.94 79 GLU A N 1
ATOM 612 C CA . GLU A 1 79 ? -6.343 10.734 -4.918 1.00 81.94 79 GLU A CA 1
ATOM 613 C C . GLU A 1 79 ? -7.224 9.474 -4.813 1.00 81.94 79 GLU A C 1
ATOM 615 O O . GLU A 1 79 ? -8.428 9.591 -4.621 1.00 81.94 79 GLU A O 1
ATOM 620 N N . TRP A 1 80 ? -6.658 8.268 -4.951 1.00 82.25 80 TRP A N 1
ATOM 621 C CA . TRP A 1 80 ? -7.407 7.018 -4.767 1.00 82.25 80 TRP A CA 1
ATOM 622 C C . TRP A 1 80 ? -7.596 6.662 -3.295 1.00 82.25 80 TRP A C 1
ATOM 624 O O . TRP A 1 80 ? -8.533 5.946 -2.958 1.00 82.25 80 TRP A O 1
ATOM 634 N N . LEU A 1 81 ? -6.681 7.122 -2.441 1.00 80.38 81 LEU A N 1
ATOM 635 C CA . LEU A 1 81 ? -6.685 6.871 -1.001 1.00 80.38 81 LEU A CA 1
ATOM 636 C C . LEU A 1 81 ? -7.433 7.982 -0.253 1.00 80.38 81 LEU A C 1
ATOM 638 O O . LEU A 1 81 ? -8.035 7.749 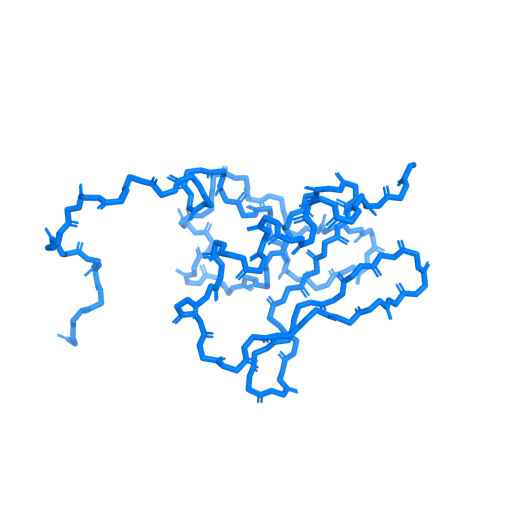0.789 1.00 80.38 81 LEU A O 1
ATOM 642 N N . GLU A 1 82 ? -7.420 9.191 -0.806 1.00 70.56 82 GLU A N 1
ATOM 643 C CA . GLU A 1 82 ? -8.166 10.344 -0.319 1.00 70.56 82 GLU A CA 1
ATOM 644 C C . GLU A 1 82 ? -9.601 10.298 -0.865 1.00 70.56 82 GLU A C 1
ATOM 646 O O . GLU A 1 82 ? -9.935 10.958 -1.847 1.00 70.56 82 GLU A O 1
ATOM 651 N N . ALA A 1 83 ? -10.476 9.492 -0.262 1.00 58.00 83 ALA A N 1
ATOM 652 C CA . ALA A 1 83 ? -11.866 9.441 -0.705 1.00 58.00 83 ALA A CA 1
ATOM 653 C C . ALA A 1 83 ? -12.569 10.805 -0.510 1.00 58.00 83 ALA A C 1
ATOM 6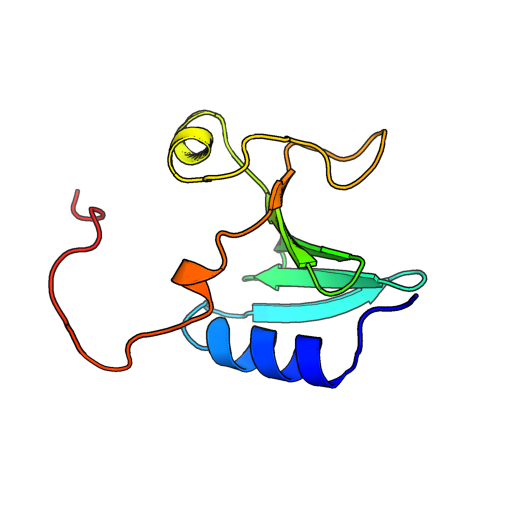55 O O . ALA A 1 83 ? -12.654 11.296 0.621 1.00 58.00 83 ALA A O 1
ATOM 656 N N . PRO A 1 84 ? -13.224 11.384 -1.534 1.00 50.56 84 PRO A N 1
ATOM 657 C CA . PRO A 1 84 ? -14.439 12.131 -1.280 1.00 50.56 84 PRO A CA 1
ATOM 658 C C . PRO A 1 84 ? -15.503 11.089 -0.930 1.00 50.56 84 PRO A C 1
ATOM 660 O O . PRO A 1 84 ? -15.974 10.350 -1.791 1.00 50.56 84 PRO A O 1
ATOM 663 N N . ARG A 1 85 ? -15.895 11.013 0.341 1.00 51.41 85 ARG A N 1
ATOM 664 C CA . ARG A 1 85 ? -16.992 10.168 0.868 1.00 51.41 85 ARG A CA 1
ATOM 665 C C . ARG A 1 85 ? -18.386 10.455 0.269 1.00 51.41 85 ARG A C 1
ATOM 667 O O . ARG A 1 85 ? -19.406 10.138 0.866 1.00 51.41 85 ARG A O 1
ATOM 674 N N . GLU A 1 86 ? -18.442 11.048 -0.916 1.00 48.09 86 GLU A N 1
ATOM 675 C CA . GLU A 1 86 ? -19.644 11.471 -1.613 1.00 48.09 86 GLU A CA 1
ATOM 676 C C . GLU A 1 86 ? -19.370 11.637 -3.115 1.00 48.09 86 GLU A C 1
ATOM 678 O O . GLU A 1 86 ? -18.937 12.688 -3.576 1.00 48.09 86 GLU A O 1
ATOM 683 N N . THR A 1 87 ? -19.648 10.591 -3.900 1.00 42.38 87 THR A N 1
ATOM 684 C CA . THR A 1 87 ? -20.461 10.670 -5.132 1.00 42.38 87 THR A CA 1
ATOM 685 C C . THR A 1 87 ? -20.456 9.317 -5.834 1.00 42.38 87 THR A C 1
ATOM 687 O O . THR A 1 87 ? -19.456 8.862 -6.382 1.00 42.38 87 THR A O 1
ATOM 690 N N . GLY A 1 88 ? -21.619 8.666 -5.826 1.00 50.09 88 GLY A N 1
ATOM 691 C CA . GLY A 1 88 ? -21.901 7.593 -6.763 1.00 50.09 88 GLY A CA 1
ATOM 692 C C . GLY A 1 88 ? -21.846 8.091 -8.207 1.00 50.09 88 GLY A C 1
ATOM 693 O O . GLY A 1 88 ? -22.075 9.268 -8.473 1.00 50.09 88 GLY A O 1
ATOM 694 N N . ARG A 1 89 ? -21.652 7.131 -9.121 1.00 45.62 89 ARG A N 1
ATOM 695 C CA . ARG A 1 89 ? -21.739 7.213 -10.592 1.00 45.62 89 ARG A CA 1
ATOM 696 C C . ARG A 1 89 ? -20.378 7.210 -11.301 1.00 45.62 89 ARG A C 1
ATOM 698 O O . ARG A 1 89 ? -19.786 8.244 -11.573 1.00 45.62 89 ARG A O 1
ATOM 705 N N . GLY A 1 90 ? -19.995 6.006 -11.731 1.00 42.72 90 GLY A N 1
ATOM 706 C CA . GLY A 1 90 ? -19.259 5.816 -12.980 1.00 42.72 90 GLY A CA 1
ATOM 707 C C . GLY A 1 90 ? -17.747 5.665 -12.861 1.00 42.72 90 GLY A C 1
ATOM 708 O O . GLY A 1 90 ? -17.015 6.430 -13.475 1.00 42.72 90 GLY A O 1
ATOM 709 N N . GLY A 1 91 ? -17.269 4.631 -12.165 1.00 39.66 91 GLY A N 1
ATOM 710 C CA . GLY A 1 91 ? -15.996 4.030 -12.571 1.00 39.66 91 GLY A CA 1
ATOM 711 C C . GLY A 1 91 ? -16.165 3.386 -13.960 1.00 39.66 91 GLY A C 1
ATOM 712 O O . GLY A 1 91 ? -17.247 2.861 -14.231 1.00 39.66 91 GLY A O 1
ATOM 713 N N . PRO A 1 92 ? -15.150 3.389 -14.846 1.00 47.50 92 PRO A N 1
ATOM 714 C CA . PRO A 1 92 ? -15.264 2.890 -16.225 1.00 47.50 92 PRO A CA 1
ATOM 715 C C . PRO A 1 92 ? -15.401 1.359 -16.338 1.00 47.50 92 PRO A C 1
ATOM 717 O O . PRO A 1 92 ? -15.256 0.800 -17.418 1.00 47.50 92 PRO A O 1
ATOM 720 N N . PHE A 1 93 ? -15.705 0.667 -15.240 1.00 48.41 93 PHE A N 1
ATOM 721 C CA . PHE A 1 93 ? -16.038 -0.750 -15.245 1.00 48.41 93 PHE A CA 1
ATOM 722 C C . PHE A 1 93 ? -17.547 -0.939 -15.443 1.00 48.41 93 PHE A C 1
ATOM 724 O O . PHE A 1 93 ? -18.314 -1.080 -14.490 1.00 48.41 93 PHE A O 1
ATOM 731 N N . HIS A 1 94 ? -17.973 -0.983 -16.701 1.00 34.41 94 HIS A N 1
ATOM 732 C CA . HIS A 1 94 ? -19.126 -1.787 -17.102 1.00 34.41 94 HIS A CA 1
ATOM 733 C C . HIS A 1 94 ? -18.793 -2.474 -18.446 1.00 34.41 94 HIS A C 1
ATOM 735 O O . HIS A 1 94 ? -18.093 -1.840 -19.237 1.00 34.41 94 HIS A O 1
ATOM 741 N N . PRO A 1 95 ? -19.187 -3.753 -18.648 1.00 47.53 95 PRO A N 1
ATOM 742 C CA . PRO A 1 95 ? -18.764 -4.650 -19.736 1.00 47.53 95 PRO A CA 1
ATOM 743 C C . PRO A 1 95 ? -18.867 -4.109 -21.161 1.00 47.53 95 PRO A C 1
ATOM 745 O O . PRO A 1 95 ? -19.786 -3.305 -21.438 1.00 47.53 95 PRO A O 1
#

Radius of gyration: 13.61 Å; Cα contacts (8 Å, |Δi|>4): 138; chains: 1; bounding box: 38×27×32 Å